Protein AF-A0A328PVL7-F1 (afdb_monomer_lite)

Foldseek 3Di:
DVVVCVVPVPLVVVVVVVCVVDDLVPDDDDDDDPDDDDDPVSVVVVLVVVVVCLVVDPFFKDKDWDFAFDPDPDDPDDDGGTWIKIWMAGLVQWIFIWTADPVVRHTDPVGDIDHSPDPVCVVVDRPNND

Structure (mmCIF, N/CA/C/O backbone):
data_AF-A0A328PVL7-F1
#
_entry.id   AF-A0A328PVL7-F1
#
loop_
_atom_site.group_PDB
_atom_site.id
_atom_site.type_symbol
_atom_site.label_atom_id
_atom_site.label_alt_id
_atom_site.label_comp_id
_atom_site.label_asym_id
_atom_site.label_entity_id
_atom_site.label_seq_id
_atom_site.pdbx_PDB_ins_code
_atom_site.Cartn_x
_atom_site.Cartn_y
_atom_site.Cartn_z
_atom_site.occupancy
_atom_site.B_iso_or_equiv
_atom_site.auth_seq_id
_atom_site.auth_comp_id
_atom_site.auth_asym_id
_atom_site.auth_atom_id
_atom_site.pdbx_PDB_model_num
ATOM 1 N N . MET A 1 1 ? -10.063 5.322 14.068 1.00 62.09 1 MET A N 1
ATOM 2 C CA . MET A 1 1 ? -9.834 6.748 14.387 1.00 62.09 1 MET A CA 1
ATOM 3 C C . MET A 1 1 ? -9.277 6.921 15.796 1.00 62.09 1 MET A C 1
ATOM 5 O O . MET A 1 1 ? -8.199 7.470 15.904 1.00 62.09 1 MET A O 1
ATOM 9 N N . GLU A 1 2 ? -9.887 6.384 16.866 1.00 63.88 2 GLU A N 1
ATOM 10 C CA . GLU A 1 2 ? -9.324 6.546 18.232 1.00 63.88 2 GLU A CA 1
ATOM 11 C C . GLU A 1 2 ? -7.852 6.112 18.373 1.00 63.88 2 GLU A C 1
ATOM 13 O O . GLU A 1 2 ? -7.084 6.825 18.999 1.00 63.88 2 GLU A O 1
ATOM 18 N N . LYS A 1 3 ? -7.424 5.030 17.710 1.00 65.50 3 LYS A N 1
ATOM 19 C CA . LYS A 1 3 ? -6.004 4.632 17.681 1.00 65.50 3 LYS A CA 1
ATOM 20 C C . LYS A 1 3 ? -5.091 5.580 16.898 1.00 65.50 3 LYS A C 1
ATOM 22 O O . LYS A 1 3 ? -3.957 5.791 17.297 1.00 65.50 3 LYS A O 1
ATOM 27 N N . LEU A 1 4 ? -5.580 6.174 15.805 1.00 70.31 4 LEU A N 1
ATOM 28 C CA . LEU A 1 4 ? -4.814 7.182 15.061 1.00 70.31 4 LEU A CA 1
ATOM 29 C C . LEU A 1 4 ? -4.592 8.421 15.931 1.00 70.31 4 LEU A C 1
ATOM 31 O O . LEU A 1 4 ? -3.527 9.009 15.888 1.00 70.31 4 LEU A O 1
ATOM 35 N N . LYS A 1 5 ? -5.567 8.768 16.776 1.00 76.19 5 LYS A N 1
ATOM 36 C CA . LYS A 1 5 ? -5.432 9.855 17.745 1.00 76.19 5 LYS A CA 1
ATOM 37 C C . LYS A 1 5 ? -4.301 9.625 18.760 1.00 76.19 5 LYS A C 1
ATOM 39 O O . LYS A 1 5 ? -3.691 10.590 19.199 1.00 76.19 5 LYS A O 1
ATOM 44 N N . GLU A 1 6 ? -4.040 8.376 19.150 1.00 75.62 6 GLU A N 1
ATOM 45 C CA . GLU A 1 6 ? -2.929 8.025 20.055 1.00 75.62 6 GLU A CA 1
ATOM 46 C C . GLU A 1 6 ? -1.555 8.202 19.392 1.00 75.62 6 GLU A C 1
ATOM 48 O O . GLU A 1 6 ? -0.560 8.389 20.087 1.00 75.62 6 GLU A O 1
ATOM 53 N N . TRP A 1 7 ? -1.523 8.152 18.062 1.00 71.25 7 TRP A N 1
ATOM 54 C CA . TRP A 1 7 ? -0.333 8.266 17.227 1.00 71.25 7 TRP A CA 1
ATOM 55 C C . TRP A 1 7 ? -0.059 9.701 16.781 1.00 71.25 7 TRP A C 1
ATOM 57 O O . TRP A 1 7 ? 1.026 10.234 16.993 1.00 71.25 7 TRP A O 1
ATOM 67 N N . ASP A 1 8 ? -1.062 10.318 16.167 1.00 78.94 8 ASP A N 1
ATOM 68 C CA . ASP A 1 8 ? -1.013 11.659 15.609 1.00 78.94 8 ASP A CA 1
ATOM 69 C C . ASP A 1 8 ? -2.420 12.275 15.674 1.00 78.94 8 ASP A C 1
ATOM 71 O O . ASP A 1 8 ? -3.314 12.002 14.862 1.00 78.94 8 ASP A O 1
ATOM 75 N N . GLU A 1 9 ? -2.641 13.091 16.707 1.00 84.94 9 GLU A N 1
ATOM 76 C CA . GLU A 1 9 ? -3.922 13.757 16.945 1.00 84.94 9 GLU A CA 1
ATOM 77 C C . GLU A 1 9 ? -4.276 14.749 15.824 1.00 84.94 9 GLU A C 1
ATOM 79 O O . GLU A 1 9 ? -5.452 14.851 15.460 1.00 84.94 9 GLU A O 1
ATOM 84 N N . GLU A 1 10 ? -3.282 15.429 15.245 1.00 87.38 10 GLU A N 1
ATOM 85 C CA . GLU A 1 10 ? -3.478 16.409 14.171 1.00 87.38 10 GLU A CA 1
ATOM 86 C C . GLU A 1 10 ? -3.885 15.715 12.868 1.00 87.38 10 GLU A C 1
ATOM 88 O O . GLU A 1 10 ? -4.864 16.110 12.221 1.00 87.38 10 GLU A O 1
ATOM 93 N N . LEU A 1 11 ? -3.205 14.622 12.517 1.00 83.69 11 LEU A N 1
ATOM 94 C CA . LEU A 1 11 ? -3.570 13.792 11.375 1.00 83.69 11 LEU A CA 1
ATOM 95 C C . LEU A 1 11 ? -4.956 13.164 11.562 1.00 83.69 11 LEU A C 1
ATOM 97 O O . LEU A 1 11 ? -5.759 13.161 10.628 1.00 83.69 11 LEU A O 1
ATOM 101 N N . ASN A 1 12 ? -5.285 12.687 12.769 1.00 85.69 12 ASN A N 1
ATOM 102 C CA . ASN A 1 12 ? -6.619 12.161 13.066 1.00 85.69 12 ASN A CA 1
ATOM 103 C C . ASN A 1 12 ? -7.716 13.213 12.873 1.00 85.69 12 ASN A C 1
ATOM 105 O O . ASN A 1 12 ? -8.770 12.901 12.314 1.00 85.69 12 ASN A O 1
ATOM 109 N N . GLN A 1 13 ? -7.487 14.445 13.333 1.00 89.25 13 GLN A N 1
ATOM 110 C CA . GLN A 1 13 ? -8.437 15.533 13.133 1.00 89.25 13 GLN A CA 1
ATOM 111 C C . GLN A 1 13 ? -8.584 15.863 11.643 1.00 89.25 13 GLN A C 1
ATOM 113 O O . GLN A 1 13 ? -9.705 15.918 11.143 1.00 89.25 13 GLN A O 1
ATOM 118 N N . THR A 1 14 ? -7.467 15.989 10.926 1.00 89.94 14 THR A N 1
ATOM 119 C CA . THR A 1 14 ? -7.445 16.304 9.491 1.00 89.94 14 THR A CA 1
ATOM 120 C C . THR A 1 14 ? -8.199 15.259 8.670 1.00 89.94 14 THR A C 1
ATOM 122 O O . THR A 1 14 ? -9.032 15.601 7.832 1.00 89.94 14 THR A O 1
ATOM 125 N N . ILE A 1 15 ? -7.959 13.970 8.932 1.00 88.62 15 ILE A N 1
ATOM 126 C CA . ILE A 1 15 ? -8.683 12.882 8.265 1.00 88.62 15 ILE A CA 1
ATOM 127 C C . ILE A 1 15 ? -10.163 12.905 8.660 1.00 88.62 15 ILE A C 1
ATOM 129 O O . ILE A 1 15 ? -11.018 12.709 7.802 1.00 88.62 15 ILE A O 1
ATOM 133 N N . GLY A 1 16 ? -10.489 13.176 9.927 1.00 89.25 16 GLY A N 1
ATOM 134 C CA . GLY A 1 16 ? -11.874 13.316 10.385 1.00 89.25 16 GLY A CA 1
ATOM 135 C C . GLY A 1 16 ? -12.642 14.378 9.604 1.00 89.25 16 GLY A C 1
ATOM 136 O O . GLY A 1 16 ? -13.666 14.064 9.001 1.00 89.25 16 GLY A O 1
ATOM 137 N N . GLU A 1 17 ? -12.103 15.595 9.549 1.00 92.44 17 GLU A N 1
ATOM 138 C CA . GLU A 1 17 ? -12.684 16.723 8.812 1.00 92.44 17 GLU A CA 1
ATOM 139 C C . GLU A 1 17 ? -12.781 16.438 7.306 1.00 92.44 17 GLU A C 1
ATOM 141 O O . GLU A 1 17 ? -13.762 16.798 6.655 1.00 92.44 17 GLU A O 1
ATOM 146 N N . TYR A 1 18 ? -11.792 15.742 6.737 1.00 91.19 18 TYR A N 1
ATOM 147 C CA . TYR A 1 18 ? -11.833 15.315 5.341 1.00 91.19 18 TYR A CA 1
ATOM 148 C C . TYR A 1 18 ? -12.986 14.335 5.074 1.00 91.19 18 TYR A C 1
ATOM 150 O O . TYR A 1 18 ? -13.753 14.541 4.129 1.00 91.19 18 TYR A O 1
ATOM 158 N N . LEU A 1 19 ? -13.152 13.312 5.922 1.00 90.56 19 LEU A N 1
ATOM 159 C CA . LEU A 1 19 ? -14.165 12.264 5.761 1.00 90.56 19 LEU A CA 1
ATOM 160 C C . LEU A 1 19 ? -15.607 12.761 5.944 1.00 90.56 19 LEU A C 1
ATOM 162 O O . LEU A 1 19 ? -16.518 12.152 5.386 1.00 90.56 19 LEU A O 1
ATOM 166 N N . GLU A 1 20 ? -15.832 13.874 6.651 1.00 93.25 20 GLU A N 1
ATOM 167 C CA . GLU A 1 20 ? -17.164 14.495 6.784 1.00 93.25 20 GLU A CA 1
ATOM 168 C C . GLU A 1 20 ? -17.779 14.913 5.437 1.00 93.25 20 GLU A C 1
ATOM 170 O O . GLU A 1 20 ? -18.997 15.069 5.329 1.00 93.25 20 GLU A O 1
ATOM 175 N N . ASN A 1 21 ? -16.958 15.054 4.392 1.00 93.50 21 ASN A N 1
ATOM 176 C CA . ASN A 1 21 ? -17.408 15.450 3.058 1.00 93.50 21 ASN A CA 1
ATOM 177 C C . ASN A 1 21 ? -17.948 14.288 2.206 1.00 93.50 21 ASN A C 1
ATOM 179 O O . ASN A 1 21 ? -18.388 14.532 1.082 1.00 93.50 21 ASN A O 1
ATOM 183 N N . PHE A 1 22 ? -17.923 13.050 2.711 1.00 92.69 22 PHE A N 1
ATOM 184 C CA . PHE A 1 22 ? -18.224 11.847 1.931 1.00 92.69 22 PHE A CA 1
ATOM 185 C C . PHE A 1 22 ? -19.296 10.974 2.589 1.00 92.69 22 PHE A C 1
ATOM 187 O O . PHE A 1 22 ? -19.357 10.834 3.812 1.00 92.69 22 PHE A O 1
ATOM 194 N N . ASP A 1 23 ? -20.117 10.307 1.774 1.00 91.69 23 ASP A N 1
ATOM 195 C CA . ASP A 1 23 ? -20.992 9.239 2.258 1.00 91.69 23 ASP A CA 1
ATOM 196 C C . ASP A 1 23 ? -20.208 7.921 2.312 1.00 91.69 23 ASP A C 1
ATOM 198 O O . ASP A 1 23 ? -20.190 7.136 1.361 1.00 91.69 23 ASP A O 1
ATOM 202 N N . LEU A 1 24 ? -19.581 7.654 3.462 1.00 87.31 24 LEU A N 1
ATOM 203 C CA . LEU A 1 24 ? -18.742 6.466 3.685 1.00 87.31 24 LEU A CA 1
ATOM 204 C C . LEU A 1 24 ? -19.482 5.128 3.492 1.00 87.31 24 LEU A C 1
ATOM 206 O O . LEU A 1 24 ? -18.848 4.078 3.434 1.00 87.31 24 LEU A O 1
ATOM 210 N N . SER A 1 25 ? -20.819 5.134 3.399 1.00 86.81 25 SER A N 1
ATOM 211 C CA . SER A 1 25 ? -21.604 3.928 3.098 1.00 86.81 25 SER A CA 1
ATOM 212 C C . SER A 1 25 ? -21.696 3.607 1.602 1.00 86.81 25 SER A C 1
ATOM 214 O O . SER A 1 25 ? -22.127 2.513 1.233 1.00 86.81 25 SER A O 1
ATOM 216 N N . LYS A 1 26 ? -21.319 4.555 0.738 1.00 90.31 26 LYS A N 1
ATOM 217 C CA . LYS A 1 26 ? -21.444 4.457 -0.724 1.00 90.31 26 LYS A CA 1
ATOM 218 C C . LYS A 1 26 ? -20.140 4.717 -1.459 1.00 90.31 26 LYS A C 1
ATOM 220 O O . LYS A 1 26 ? -20.016 4.313 -2.613 1.00 90.31 26 LYS A O 1
ATOM 225 N N . GLU A 1 27 ? -19.206 5.405 -0.819 1.00 89.56 27 GLU A N 1
ATOM 226 C CA . GLU A 1 27 ? -18.011 5.927 -1.461 1.00 89.56 27 GLU A CA 1
ATOM 227 C C . GLU A 1 27 ? -16.755 5.241 -0.927 1.00 89.56 27 GLU A C 1
ATOM 229 O O . GLU A 1 27 ? -16.604 5.015 0.274 1.00 89.56 27 GLU A O 1
ATOM 234 N N . VAL A 1 28 ? -15.838 4.922 -1.841 1.00 88.56 28 VAL A N 1
ATOM 235 C CA . VAL A 1 28 ? -14.468 4.548 -1.489 1.00 88.56 28 VAL A CA 1
ATOM 236 C C . VAL A 1 28 ? -13.663 5.836 -1.442 1.00 88.56 28 VAL A C 1
ATOM 238 O O . VAL A 1 28 ? -13.494 6.495 -2.467 1.00 88.56 28 VAL A O 1
ATOM 241 N N . VAL A 1 29 ? -13.193 6.197 -0.251 1.00 90.81 29 VAL A N 1
ATOM 242 C CA . VAL A 1 29 ? -12.476 7.453 -0.027 1.00 90.81 29 VAL A CA 1
ATOM 243 C C . VAL A 1 29 ? -10.976 7.169 0.090 1.00 90.81 29 VAL A C 1
ATOM 245 O O . VAL A 1 29 ? -10.586 6.389 0.964 1.00 90.81 29 VAL A O 1
ATOM 248 N N . PRO A 1 30 ? -10.123 7.761 -0.766 1.00 89.44 30 PRO A N 1
ATOM 249 C CA . PRO A 1 30 ? -8.680 7.605 -0.650 1.00 89.44 30 PRO A CA 1
ATOM 250 C C . PRO A 1 30 ? -8.166 8.385 0.562 1.00 89.44 30 PRO A C 1
ATOM 252 O O . PRO A 1 30 ? -8.479 9.560 0.735 1.00 89.44 30 PRO A O 1
ATOM 255 N N . ILE A 1 31 ? -7.350 7.738 1.390 1.00 88.06 31 ILE A N 1
ATOM 256 C CA . ILE A 1 31 ? -6.705 8.367 2.546 1.00 88.06 31 ILE A CA 1
ATOM 257 C C . ILE A 1 31 ? -5.197 8.243 2.360 1.00 88.06 31 ILE A C 1
ATOM 259 O O . ILE A 1 31 ? -4.678 7.138 2.218 1.00 88.06 31 ILE A O 1
ATOM 263 N N . SER A 1 32 ? -4.507 9.382 2.345 1.00 86.81 32 SER A N 1
ATOM 264 C CA . SER A 1 32 ? -3.050 9.436 2.240 1.00 86.81 32 SER A CA 1
ATOM 265 C C . SER A 1 32 ? -2.434 9.530 3.627 1.00 86.81 32 SER A C 1
ATOM 267 O O . SER A 1 32 ? -2.792 10.416 4.403 1.00 86.81 32 SER A O 1
ATOM 269 N N . PHE A 1 33 ? -1.468 8.661 3.907 1.00 83.69 33 PHE A N 1
ATOM 270 C CA . PHE A 1 33 ? -0.663 8.705 5.122 1.00 83.69 3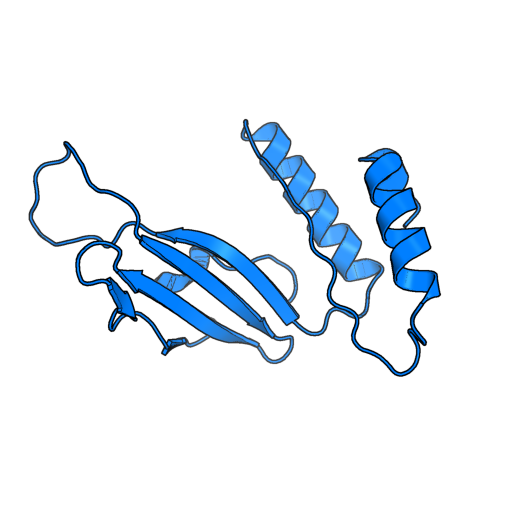3 PHE A CA 1
ATOM 271 C C . PHE A 1 33 ? 0.770 9.096 4.742 1.00 83.69 33 PHE A C 1
ATOM 273 O O . PHE A 1 33 ? 1.496 8.257 4.210 1.00 83.69 33 PHE A O 1
ATOM 280 N N . PRO A 1 34 ? 1.183 10.360 4.951 1.00 78.69 34 PRO A N 1
ATOM 281 C CA . PRO A 1 34 ? 2.569 10.762 4.752 1.00 78.69 34 PRO A CA 1
ATOM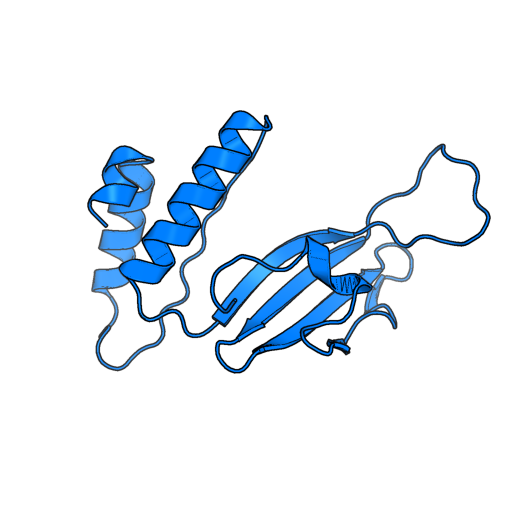 282 C C . PRO A 1 34 ? 3.404 10.245 5.929 1.00 78.69 34 PRO A C 1
ATOM 284 O O . PRO A 1 34 ? 3.567 10.926 6.938 1.00 78.69 34 PRO A O 1
ATOM 287 N N . LEU A 1 35 ? 3.877 9.006 5.822 1.00 74.44 35 LEU A N 1
ATOM 288 C CA . LEU A 1 35 ? 4.690 8.364 6.849 1.00 74.44 35 LEU A CA 1
ATOM 289 C C . LEU A 1 35 ? 6.168 8.542 6.505 1.00 74.44 35 LEU A C 1
ATOM 291 O O . LEU A 1 35 ? 6.588 8.202 5.403 1.00 74.44 35 LEU A O 1
ATOM 295 N N . ASN A 1 36 ? 6.944 9.052 7.457 1.00 73.56 36 ASN A N 1
ATOM 296 C CA . ASN A 1 36 ? 8.399 9.112 7.367 1.00 73.56 36 ASN A CA 1
ATOM 297 C C . ASN A 1 36 ? 8.977 8.233 8.470 1.00 73.56 36 ASN A C 1
ATOM 299 O O . ASN A 1 36 ? 8.614 8.404 9.632 1.00 73.56 36 ASN A O 1
ATOM 303 N N . VAL A 1 37 ? 9.863 7.316 8.094 1.00 74.88 37 VAL A N 1
ATOM 304 C CA . VAL A 1 37 ? 10.459 6.335 9.004 1.00 74.88 37 VAL A CA 1
ATOM 305 C C . VAL A 1 37 ? 11.953 6.593 9.077 1.00 74.88 37 VAL A C 1
ATOM 307 O O . VAL A 1 37 ? 12.631 6.577 8.054 1.00 74.88 37 VAL A O 1
ATOM 310 N N . ASN A 1 38 ? 12.467 6.844 10.277 1.00 80.31 38 ASN A N 1
ATOM 311 C CA . ASN A 1 38 ? 13.875 7.167 10.512 1.00 80.31 38 ASN A CA 1
ATOM 312 C C . ASN A 1 38 ? 14.602 6.083 11.323 1.00 80.31 38 ASN A C 1
ATOM 314 O O . ASN A 1 38 ? 15.803 6.205 11.566 1.00 80.31 38 ASN A O 1
ATOM 318 N N . SER A 1 39 ? 13.894 5.043 11.776 1.00 84.31 39 SER A N 1
ATOM 319 C CA . SER A 1 39 ? 14.462 3.924 12.535 1.00 84.31 39 SER A CA 1
ATOM 320 C C . SER A 1 39 ? 13.646 2.638 12.376 1.00 84.31 39 SER A C 1
ATOM 322 O O . SER A 1 39 ? 12.485 2.679 11.976 1.00 84.31 39 SER A O 1
ATOM 324 N N . GLU A 1 40 ? 14.248 1.494 12.712 1.00 84.12 40 GLU A N 1
ATOM 325 C CA . GLU A 1 40 ? 13.548 0.199 12.734 1.00 84.12 40 GLU A CA 1
ATOM 326 C C . GLU A 1 40 ? 12.401 0.179 13.758 1.00 84.12 40 GLU A C 1
ATOM 328 O O . GLU A 1 40 ? 11.331 -0.342 13.456 1.00 84.12 40 GLU A O 1
ATOM 333 N N . ASP A 1 41 ? 12.574 0.815 14.921 1.00 85.75 41 ASP A N 1
ATOM 334 C CA . ASP A 1 41 ? 11.514 0.914 15.935 1.00 85.75 41 ASP A CA 1
ATOM 335 C C . ASP A 1 41 ? 10.287 1.676 15.387 1.00 85.75 41 ASP A C 1
ATOM 337 O O . ASP A 1 41 ? 9.148 1.244 15.563 1.00 85.75 41 ASP A O 1
ATOM 341 N N . GLU A 1 42 ? 10.509 2.778 14.654 1.00 83.50 42 GLU A N 1
ATOM 342 C CA . GLU A 1 42 ? 9.430 3.525 13.984 1.00 83.50 42 GLU A CA 1
ATOM 343 C C . GLU A 1 42 ? 8.743 2.691 12.888 1.00 83.50 42 GLU A C 1
ATOM 345 O O . GLU A 1 42 ? 7.538 2.833 12.662 1.00 83.50 42 GLU A O 1
ATOM 350 N N . LEU A 1 43 ? 9.487 1.807 12.212 1.00 83.44 43 LEU A N 1
ATOM 351 C CA . LEU A 1 43 ? 8.928 0.900 11.212 1.00 83.44 43 LEU A CA 1
ATOM 352 C C . LEU A 1 43 ? 7.983 -0.115 11.862 1.00 83.44 43 LEU A C 1
ATOM 354 O O . LEU A 1 43 ? 6.868 -0.301 11.376 1.00 83.44 43 LEU A O 1
ATOM 358 N N . ASP A 1 44 ? 8.404 -0.746 12.957 1.00 85.56 44 ASP A N 1
ATOM 359 C CA . ASP A 1 44 ? 7.593 -1.719 13.697 1.00 85.56 44 ASP A CA 1
ATOM 360 C C . ASP A 1 44 ? 6.295 -1.095 14.211 1.00 85.56 44 ASP A C 1
ATOM 362 O O . ASP A 1 44 ? 5.204 -1.666 14.068 1.00 85.56 44 ASP A O 1
ATOM 366 N N . ASP A 1 45 ? 6.404 0.116 14.749 1.00 83.31 45 ASP A N 1
ATOM 367 C CA . ASP A 1 45 ? 5.269 0.917 15.171 1.00 83.31 45 ASP A CA 1
ATOM 368 C C . ASP A 1 45 ? 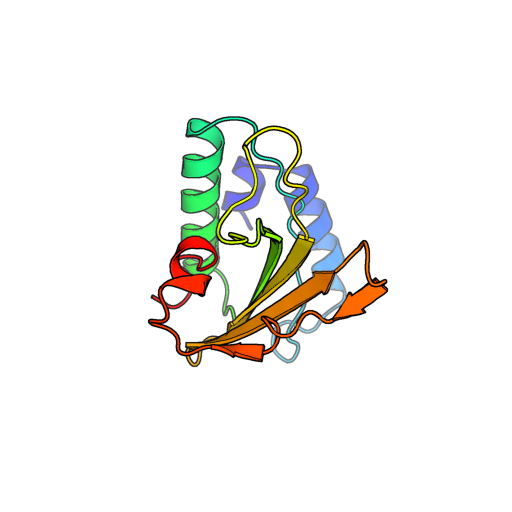4.313 1.146 13.981 1.00 83.31 45 ASP A C 1
ATOM 370 O O . ASP A 1 45 ? 3.107 0.881 14.088 1.00 83.31 45 ASP A O 1
ATOM 374 N N . ILE A 1 46 ? 4.824 1.555 12.812 1.00 84.31 46 ILE A N 1
ATOM 375 C CA . ILE A 1 46 ? 3.993 1.802 11.621 1.00 84.31 46 ILE A CA 1
ATOM 376 C C . ILE A 1 46 ? 3.313 0.518 11.164 1.00 84.31 46 ILE A C 1
ATOM 378 O O . ILE A 1 46 ? 2.118 0.519 10.863 1.00 84.31 46 ILE A O 1
ATOM 382 N N . MET A 1 47 ? 4.032 -0.599 11.157 1.00 85.25 47 MET A N 1
ATOM 383 C CA . MET A 1 47 ? 3.472 -1.895 10.792 1.00 85.25 47 MET A CA 1
ATOM 384 C C . MET A 1 47 ? 2.337 -2.303 11.738 1.00 85.25 47 MET A C 1
ATOM 386 O O . MET A 1 47 ? 1.301 -2.798 11.284 1.00 85.25 47 MET A O 1
ATOM 390 N N . SER A 1 48 ? 2.477 -2.032 13.037 1.00 85.50 48 SER A N 1
ATOM 391 C CA . SER A 1 48 ? 1.417 -2.231 14.030 1.00 85.50 48 SER A CA 1
ATOM 392 C C . SER A 1 48 ? 0.191 -1.351 13.749 1.00 85.50 48 SER A C 1
ATOM 394 O O . SER A 1 48 ? -0.946 -1.841 13.740 1.00 85.50 48 SER A O 1
ATOM 396 N N . PHE A 1 49 ? 0.408 -0.072 13.428 1.00 84.12 49 PHE A N 1
ATOM 397 C CA . PHE A 1 49 ? -0.652 0.859 13.045 1.00 84.12 49 PHE A CA 1
ATOM 398 C C . PHE A 1 49 ? -1.412 0.394 11.793 1.00 84.12 49 PHE A C 1
ATOM 400 O O . PHE A 1 49 ? -2.647 0.345 11.803 1.00 84.12 49 PHE A O 1
ATOM 407 N N . LEU A 1 50 ? -0.701 -0.013 10.737 1.00 85.06 50 LEU A N 1
ATOM 408 C CA . LEU A 1 50 ? -1.306 -0.518 9.500 1.00 85.06 50 LEU A CA 1
ATOM 409 C C . LEU A 1 50 ? -2.156 -1.774 9.776 1.00 85.06 50 LEU A C 1
ATOM 411 O O . LEU A 1 50 ? -3.308 -1.859 9.343 1.00 85.06 50 LEU A O 1
ATOM 415 N N . LEU A 1 51 ? -1.656 -2.714 10.584 1.00 85.38 51 LEU A N 1
ATOM 416 C CA . LEU A 1 51 ? -2.416 -3.901 11.000 1.00 85.38 51 LEU A CA 1
ATOM 417 C C . LEU A 1 51 ? -3.695 -3.559 11.784 1.00 85.38 51 LEU A C 1
ATOM 419 O O . LEU A 1 51 ? -4.699 -4.270 11.699 1.00 85.38 51 LEU A O 1
ATOM 423 N N . ASP A 1 52 ? -3.695 -2.483 12.566 1.00 83.56 52 ASP A N 1
ATOM 424 C CA . ASP A 1 52 ? -4.893 -2.014 13.264 1.00 83.56 52 ASP A CA 1
ATOM 425 C C . ASP A 1 52 ? -5.886 -1.297 12.340 1.00 83.56 52 ASP A C 1
ATOM 427 O O . ASP A 1 52 ? -7.107 -1.415 12.514 1.00 83.56 52 ASP A O 1
ATOM 431 N N . LEU A 1 53 ? -5.385 -0.607 11.319 1.00 81.25 53 LEU A N 1
ATOM 432 C CA . LEU A 1 53 ? -6.187 0.007 10.261 1.00 81.25 53 LEU A CA 1
ATOM 433 C C . LEU A 1 53 ? -7.005 -1.046 9.510 1.00 81.25 53 LEU A C 1
ATOM 435 O O . LEU A 1 53 ? -8.210 -0.868 9.317 1.00 81.25 53 LEU A O 1
ATOM 439 N N . GLN A 1 54 ? -6.389 -2.189 9.199 1.00 81.62 54 GLN A N 1
ATOM 440 C CA . GLN A 1 54 ? -7.055 -3.339 8.582 1.00 81.62 54 GLN A CA 1
ATOM 441 C C . GLN A 1 54 ? -8.275 -3.824 9.389 1.00 81.62 54 GLN A C 1
ATOM 443 O O . GLN A 1 54 ? -9.272 -4.260 8.821 1.00 81.62 54 GLN A O 1
ATOM 448 N N . LYS A 1 55 ? -8.224 -3.744 10.726 1.00 81.38 55 LYS A N 1
ATOM 449 C CA . LYS A 1 55 ? -9.317 -4.199 11.609 1.00 81.38 55 LYS A CA 1
ATOM 450 C C . LYS A 1 55 ? -10.465 -3.199 11.705 1.00 81.38 55 LYS A C 1
ATOM 452 O O . LYS A 1 55 ? -11.563 -3.569 12.116 1.00 81.38 55 LYS A O 1
ATOM 457 N N . THR A 1 56 ? -10.198 -1.929 11.412 1.00 78.44 56 THR A N 1
ATOM 458 C CA . THR A 1 56 ? -11.132 -0.820 11.657 1.00 78.44 56 THR A CA 1
ATOM 459 C C . THR A 1 56 ? -11.682 -0.194 10.379 1.00 78.44 56 THR A C 1
ATOM 461 O O . THR A 1 56 ? -12.603 0.617 10.458 1.00 78.44 56 THR A O 1
ATOM 464 N N . SER A 1 57 ? -11.167 -0.589 9.213 1.00 79.25 57 SER A N 1
ATOM 465 C CA . SER A 1 57 ? -11.575 -0.085 7.902 1.00 79.25 57 SER A CA 1
ATOM 466 C C . SER A 1 57 ? -11.853 -1.224 6.918 1.00 79.25 57 SER A C 1
ATOM 468 O O . SER A 1 57 ? -11.239 -2.287 6.976 1.00 79.25 57 SER A O 1
ATOM 470 N N . ASP A 1 58 ? -12.791 -1.005 5.994 1.00 86.56 58 ASP A N 1
ATOM 471 C CA . ASP A 1 58 ? -13.049 -1.916 4.873 1.00 86.56 58 ASP A CA 1
ATOM 472 C C . ASP A 1 58 ? -12.117 -1.568 3.704 1.00 86.56 58 ASP A C 1
ATOM 474 O O . ASP A 1 58 ? -12.536 -0.999 2.693 1.00 86.56 58 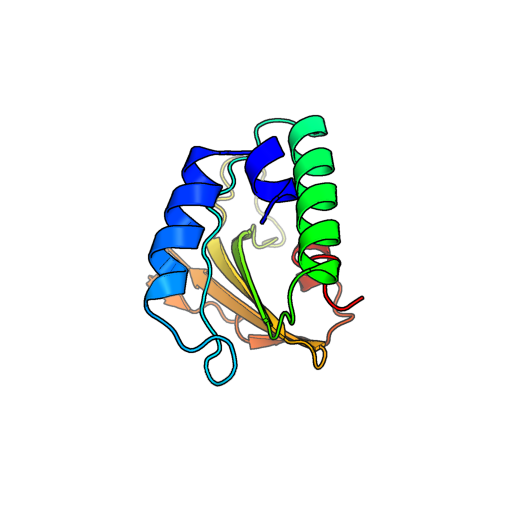ASP A O 1
ATOM 478 N N . LEU A 1 59 ? -10.826 -1.862 3.885 1.00 89.06 59 LEU A N 1
ATOM 479 C CA . LEU A 1 59 ? -9.784 -1.553 2.909 1.00 89.06 59 LEU A CA 1
ATOM 480 C C . LEU A 1 59 ? -10.038 -2.306 1.591 1.00 89.06 59 LEU A C 1
ATOM 482 O O . LEU A 1 59 ? -10.177 -3.533 1.572 1.00 89.06 59 LEU A O 1
ATOM 486 N N . LYS A 1 60 ? -10.117 -1.559 0.484 1.00 91.44 60 LYS A N 1
ATOM 487 C CA . LYS A 1 60 ? -10.349 -2.110 -0.864 1.00 91.44 60 LYS A CA 1
ATOM 488 C C . LYS A 1 60 ? -9.057 -2.347 -1.636 1.00 91.44 60 LYS A C 1
ATOM 490 O O . LYS A 1 60 ? -8.949 -3.354 -2.327 1.00 91.44 60 LYS A O 1
ATOM 495 N N . ALA A 1 61 ? -8.111 -1.430 -1.493 1.00 93.25 61 ALA A N 1
ATOM 496 C CA . ALA A 1 61 ? -6.782 -1.475 -2.079 1.00 93.25 61 ALA A CA 1
ATOM 497 C C . ALA A 1 61 ? -5.856 -0.542 -1.288 1.00 93.25 61 ALA A C 1
ATOM 499 O O . ALA A 1 61 ? -6.337 0.291 -0.513 1.00 93.25 61 ALA A O 1
ATOM 500 N N . TYR A 1 62 ? -4.552 -0.665 -1.504 1.00 93.38 62 TYR A N 1
ATOM 501 C CA . TYR A 1 62 ? -3.561 0.304 -1.048 1.00 93.38 62 TYR A CA 1
ATOM 502 C C . TYR A 1 62 ? -2.514 0.545 -2.136 1.00 93.38 62 TYR A C 1
ATOM 504 O O . TYR A 1 62 ? -2.336 -0.282 -3.032 1.00 93.38 62 TYR A O 1
ATOM 512 N N . SER A 1 63 ? -1.806 1.666 -2.012 1.00 94.06 63 SER A N 1
ATOM 513 C CA . SER A 1 63 ? -0.648 1.988 -2.839 1.00 94.06 63 SER A CA 1
ATOM 514 C C . SER A 1 63 ? 0.502 2.463 -1.958 1.00 94.06 63 SER A C 1
ATOM 516 O O . SER A 1 63 ? 0.269 3.139 -0.955 1.00 94.06 63 SER A O 1
ATOM 518 N N . VAL A 1 64 ? 1.730 2.119 -2.334 1.00 91.31 64 VAL A N 1
ATOM 519 C CA . VAL A 1 64 ? 2.964 2.576 -1.686 1.00 91.31 64 VAL A CA 1
ATOM 520 C C . VAL A 1 64 ? 3.813 3.278 -2.731 1.00 91.31 64 VAL A C 1
ATOM 522 O O . VAL A 1 64 ? 4.030 2.743 -3.817 1.00 91.31 64 VAL A O 1
ATOM 525 N N . VAL A 1 65 ? 4.277 4.477 -2.392 1.00 90.62 65 VAL A N 1
ATOM 526 C CA . VAL A 1 65 ? 5.282 5.197 -3.175 1.00 90.62 65 VAL A CA 1
ATOM 527 C C . VAL A 1 65 ? 6.640 4.878 -2.568 1.00 90.62 65 VAL A C 1
ATOM 529 O O . VAL A 1 65 ? 6.825 5.042 -1.363 1.00 90.62 65 VAL A O 1
ATOM 532 N N . THR A 1 66 ? 7.562 4.388 -3.384 1.00 86.31 66 THR A N 1
ATOM 533 C CA . THR A 1 66 ? 8.893 3.957 -2.949 1.00 86.31 66 THR A CA 1
ATOM 534 C C . THR A 1 66 ? 9.926 4.253 -4.034 1.00 86.31 66 THR A C 1
ATOM 536 O O . THR A 1 66 ? 9.560 4.599 -5.154 1.00 86.31 66 THR A O 1
ATOM 539 N N . GLU A 1 67 ? 11.203 4.117 -3.711 1.00 85.94 67 GLU A N 1
ATOM 540 C CA . GLU A 1 67 ? 12.289 4.086 -4.687 1.00 85.94 67 GLU A CA 1
ATOM 541 C C . GLU A 1 67 ? 12.756 2.637 -4.796 1.00 85.94 67 GLU A C 1
ATOM 543 O O . GLU A 1 67 ? 13.054 2.006 -3.781 1.00 85.94 67 GLU A O 1
ATOM 548 N N . ILE A 1 68 ? 12.783 2.097 -6.013 1.00 80.62 68 ILE A N 1
ATOM 549 C CA . ILE A 1 68 ? 13.305 0.758 -6.263 1.00 80.62 68 ILE A CA 1
ATOM 550 C C . ILE A 1 68 ? 14.646 0.859 -6.972 1.00 80.62 68 ILE A C 1
ATOM 552 O O . ILE A 1 68 ? 14.810 1.588 -7.951 1.00 80.62 68 ILE A O 1
ATOM 556 N N . THR A 1 69 ? 15.611 0.104 -6.474 1.00 70.94 69 THR A N 1
ATOM 557 C CA . THR A 1 69 ? 16.878 -0.084 -7.162 1.00 70.94 69 THR A CA 1
ATOM 558 C C . THR A 1 69 ? 16.706 -1.208 -8.168 1.00 70.94 69 THR A C 1
ATOM 560 O O . THR A 1 69 ? 16.349 -2.325 -7.794 1.00 70.94 69 THR A O 1
ATOM 563 N N . LEU A 1 70 ? 16.943 -0.914 -9.442 1.00 60.81 70 LEU A N 1
ATOM 564 C CA . LEU A 1 70 ? 17.031 -1.952 -10.457 1.00 60.81 70 LEU A CA 1
ATOM 565 C C . LEU A 1 70 ? 18.405 -2.599 -10.299 1.00 60.81 70 LEU A C 1
ATOM 567 O O . LEU A 1 70 ? 19.417 -1.921 -10.462 1.00 60.81 70 LEU A O 1
ATOM 571 N N . GLU A 1 71 ? 18.456 -3.878 -9.922 1.00 55.28 71 GLU A N 1
ATOM 572 C CA . GLU A 1 71 ? 19.705 -4.642 -9.965 1.00 55.28 71 GLU A CA 1
ATOM 573 C C . GLU A 1 71 ? 20.120 -4.771 -11.437 1.00 55.28 71 GLU A C 1
ATOM 575 O O . GLU A 1 71 ? 19.741 -5.708 -12.136 1.00 55.28 71 GLU A O 1
ATOM 580 N N . MET A 1 72 ? 20.863 -3.787 -11.942 1.00 47.94 72 MET A N 1
ATOM 581 C CA . MET A 1 72 ? 21.621 -3.963 -13.167 1.00 47.94 72 MET A CA 1
ATOM 582 C C . MET A 1 72 ? 22.765 -4.919 -12.836 1.00 47.94 72 MET A C 1
ATOM 584 O O . MET A 1 72 ? 23.638 -4.604 -12.027 1.00 47.94 72 MET A O 1
ATOM 588 N N . GLU A 1 73 ? 22.721 -6.117 -13.422 1.00 43.38 73 GLU A N 1
ATOM 589 C CA . GLU A 1 73 ? 23.867 -7.022 -13.449 1.00 43.38 73 GLU A CA 1
ATOM 590 C C . GLU A 1 73 ? 25.092 -6.222 -13.944 1.00 43.38 73 GLU A C 1
ATOM 592 O O . GLU A 1 73 ? 25.105 -5.752 -15.080 1.00 43.38 73 GLU A O 1
ATOM 597 N N . ASP A 1 74 ? 26.104 -6.083 -13.081 1.00 45.34 74 ASP A N 1
ATOM 598 C CA . ASP A 1 74 ? 27.466 -5.603 -13.375 1.00 45.34 74 ASP A CA 1
ATOM 599 C C . ASP A 1 74 ? 27.782 -4.085 -13.351 1.00 45.34 74 ASP A C 1
ATOM 601 O O . ASP A 1 74 ? 28.638 -3.651 -14.126 1.00 45.34 74 ASP A O 1
ATOM 605 N N . GLU A 1 75 ? 27.245 -3.275 -12.426 1.00 46.25 75 GLU A N 1
ATOM 606 C CA . GLU A 1 75 ? 27.857 -1.956 -12.140 1.00 46.25 75 GLU A CA 1
ATOM 607 C C . GLU A 1 75 ? 28.307 -1.788 -10.677 1.00 46.25 75 GLU A C 1
ATOM 609 O O . GLU A 1 75 ? 27.548 -1.952 -9.723 1.00 46.25 75 GLU A O 1
ATOM 614 N N . ASP A 1 76 ? 29.604 -1.499 -10.523 1.00 48.19 76 ASP A N 1
ATOM 615 C CA . ASP A 1 76 ? 30.322 -1.282 -9.268 1.00 48.19 76 ASP A CA 1
ATOM 616 C C . ASP A 1 76 ? 29.656 -0.180 -8.408 1.00 48.19 76 ASP A C 1
ATOM 618 O O . ASP A 1 76 ? 29.821 1.004 -8.678 1.00 48.19 76 ASP A O 1
ATOM 622 N N . GLU A 1 77 ? 28.903 -0.599 -7.385 1.00 49.00 77 GLU A N 1
ATOM 623 C CA . GLU A 1 77 ? 28.643 -0.046 -6.032 1.00 49.00 77 GLU A CA 1
ATOM 624 C C . GLU A 1 77 ? 28.767 1.465 -5.671 1.00 49.00 77 GLU A C 1
ATOM 626 O O . GLU A 1 77 ? 28.691 1.769 -4.480 1.00 49.00 77 GLU A O 1
ATOM 631 N N . GLU A 1 78 ? 28.898 2.440 -6.579 1.00 44.88 78 GLU A N 1
ATOM 632 C CA . GLU A 1 78 ? 29.100 3.848 -6.167 1.00 44.88 78 GLU A CA 1
ATOM 633 C C . GLU A 1 78 ? 27.978 4.854 -6.475 1.00 44.88 78 GLU A C 1
ATOM 635 O O . GLU A 1 78 ? 27.972 5.885 -5.814 1.00 44.88 78 GLU A O 1
ATOM 640 N N . ASP A 1 79 ? 26.982 4.585 -7.332 1.00 46.47 79 ASP A N 1
ATOM 641 C CA . ASP A 1 79 ? 25.878 5.548 -7.569 1.00 46.47 79 ASP A CA 1
ATOM 642 C C . ASP A 1 79 ? 24.610 4.895 -8.174 1.00 46.47 79 ASP A C 1
ATOM 644 O O . ASP A 1 79 ? 24.127 5.297 -9.232 1.00 46.47 79 ASP A O 1
ATOM 648 N N . VAL A 1 80 ? 24.031 3.875 -7.526 1.00 53.47 80 VAL A N 1
ATOM 649 C CA . VAL A 1 80 ? 22.747 3.323 -8.002 1.00 53.47 80 VAL A CA 1
ATOM 650 C C . VAL A 1 80 ? 21.589 4.183 -7.492 1.00 53.47 80 VAL A C 1
ATOM 652 O O . VAL A 1 80 ? 21.133 4.036 -6.356 1.00 53.47 80 VAL A O 1
ATOM 655 N N . TRP A 1 81 ? 21.122 5.111 -8.327 1.00 59.88 81 TRP A N 1
ATOM 656 C CA . TRP A 1 81 ? 19.926 5.906 -8.052 1.00 59.88 81 TRP A CA 1
ATOM 657 C C . TRP A 1 81 ? 18.680 5.029 -8.202 1.00 59.88 81 TRP A C 1
ATOM 659 O O . TRP A 1 81 ? 18.493 4.364 -9.218 1.00 59.88 81 TRP A O 1
ATOM 669 N N . GLY A 1 82 ? 17.827 5.008 -7.176 1.00 75.25 82 GLY A N 1
ATOM 670 C CA . GLY A 1 82 ? 16.554 4.298 -7.238 1.00 75.25 82 GLY A CA 1
ATOM 671 C C . GLY A 1 82 ? 15.569 5.002 -8.174 1.00 75.25 82 GLY A C 1
ATOM 672 O O . GLY A 1 82 ? 15.437 6.227 -8.155 1.00 75.25 82 GLY A O 1
ATOM 673 N N . ASN A 1 83 ? 14.838 4.225 -8.968 1.00 88.25 83 ASN A N 1
ATOM 674 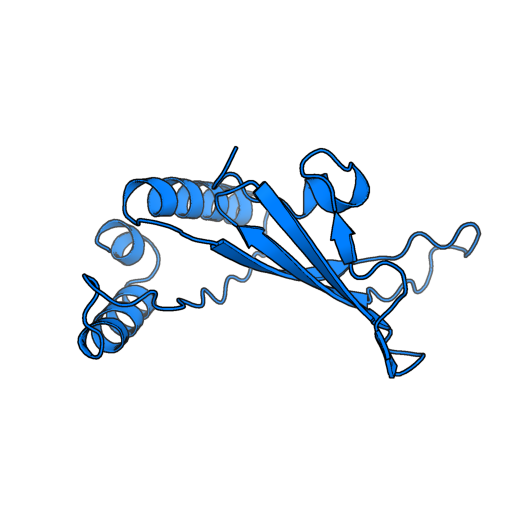C CA . ASN A 1 83 ? 13.730 4.729 -9.768 1.00 88.25 83 ASN A CA 1
ATOM 675 C C . ASN A 1 83 ? 12.465 4.806 -8.898 1.00 88.25 83 ASN A C 1
ATOM 677 O O . ASN A 1 83 ? 12.140 3.845 -8.192 1.00 88.25 83 ASN A O 1
ATOM 681 N N . PRO A 1 84 ? 11.719 5.924 -8.908 1.00 91.38 84 PRO A N 1
ATOM 682 C CA . PRO A 1 84 ? 10.489 6.047 -8.156 1.00 91.38 84 PRO A CA 1
ATOM 683 C C . PRO A 1 84 ? 9.466 5.075 -8.723 1.00 91.38 84 PRO A C 1
ATOM 685 O O . PRO A 1 84 ? 9.269 4.956 -9.936 1.00 91.38 84 PRO A O 1
ATOM 688 N N . ALA A 1 85 ? 8.773 4.416 -7.813 1.00 92.62 85 ALA A N 1
ATOM 689 C CA . ALA A 1 85 ? 7.771 3.440 -8.142 1.00 92.62 85 ALA A CA 1
ATOM 690 C C . ALA A 1 85 ? 6.510 3.627 -7.306 1.00 92.62 85 ALA A C 1
ATOM 692 O O . ALA A 1 85 ? 6.537 4.042 -6.144 1.00 92.62 85 ALA A O 1
ATOM 693 N N . VAL A 1 86 ? 5.386 3.274 -7.919 1.00 95.00 86 VAL A N 1
ATOM 694 C CA . VAL A 1 86 ? 4.103 3.114 -7.248 1.00 95.00 86 VAL A CA 1
ATOM 695 C C . VAL A 1 86 ? 3.736 1.644 -7.305 1.00 95.00 86 VAL A C 1
ATOM 697 O O . VAL A 1 86 ? 3.416 1.111 -8.368 1.00 95.00 86 VAL A O 1
ATOM 700 N N . PHE A 1 87 ? 3.765 0.997 -6.148 1.00 94.88 87 PHE A N 1
ATOM 701 C CA . PHE A 1 87 ? 3.204 -0.333 -5.973 1.00 94.88 87 PHE A CA 1
ATOM 702 C C . PHE A 1 87 ? 1.747 -0.219 -5.530 1.00 94.88 87 PHE A C 1
ATOM 704 O O . PHE A 1 87 ? 1.415 0.653 -4.730 1.00 94.88 87 PHE A O 1
ATOM 711 N N . SER A 1 88 ? 0.869 -1.085 -6.027 1.00 95.69 88 SER A N 1
ATOM 712 C CA . SER A 1 88 ? -0.523 -1.191 -5.585 1.00 95.69 88 SER A CA 1
ATOM 713 C C . SER A 1 88 ? -0.951 -2.647 -5.456 1.00 95.69 88 SER A C 1
ATOM 715 O O . SER A 1 88 ? -0.627 -3.470 -6.309 1.00 95.69 88 SER A O 1
ATOM 717 N N . GLU A 1 89 ? -1.729 -2.949 -4.421 1.00 95.62 89 GLU A N 1
ATOM 718 C CA . GLU A 1 89 ? -2.393 -4.244 -4.250 1.00 95.62 89 GLU A CA 1
ATOM 719 C C . GLU A 1 89 ? -3.858 -4.010 -3.879 1.00 95.62 89 GLU A C 1
ATOM 721 O O . GLU A 1 89 ? -4.180 -3.142 -3.058 1.00 95.62 89 GLU A O 1
ATOM 726 N N . ASP A 1 90 ? -4.756 -4.781 -4.488 1.00 93.94 90 ASP A N 1
ATOM 727 C CA . ASP A 1 90 ? -6.166 -4.814 -4.112 1.00 93.94 90 ASP A CA 1
ATOM 728 C C . ASP A 1 90 ? -6.517 -6.031 -3.246 1.00 93.94 90 ASP A C 1
ATOM 730 O O . ASP A 1 90 ? -5.736 -6.965 -3.056 1.00 93.94 90 ASP A O 1
ATOM 734 N N . ARG A 1 91 ? -7.736 -6.032 -2.706 1.00 91.00 91 ARG A N 1
ATOM 735 C CA . ARG A 1 91 ? -8.223 -7.106 -1.834 1.00 91.00 91 ARG A CA 1
ATOM 736 C C . ARG A 1 91 ? -8.349 -8.469 -2.526 1.00 91.00 91 ARG A C 1
ATOM 738 O O . ARG A 1 91 ? -8.417 -9.486 -1.834 1.00 91.00 91 ARG A O 1
ATOM 745 N N . GLU A 1 92 ? -8.419 -8.506 -3.854 1.00 91.50 92 GLU A N 1
ATOM 746 C CA . GLU A 1 92 ? -8.432 -9.752 -4.629 1.00 91.50 92 GLU A CA 1
ATOM 747 C C . GLU A 1 92 ? -7.014 -10.318 -4.809 1.00 91.50 92 GLU A C 1
ATOM 749 O O . GLU A 1 92 ? -6.858 -11.483 -5.174 1.00 91.50 92 GLU A O 1
ATOM 754 N N . GLY A 1 93 ? -5.988 -9.539 -4.449 1.00 90.75 93 GLY A N 1
ATOM 755 C CA . GLY A 1 93 ? -4.583 -9.896 -4.571 1.00 90.75 93 GLY A CA 1
ATOM 756 C C . GLY A 1 93 ? -3.986 -9.518 -5.922 1.00 90.75 93 GLY A C 1
ATOM 757 O O . GLY A 1 93 ? -2.916 -10.024 -6.247 1.00 90.75 93 GLY A O 1
ATOM 758 N N . ASN A 1 94 ? -4.655 -8.665 -6.707 1.00 95.00 94 ASN A N 1
ATOM 759 C CA . ASN A 1 94 ? -4.080 -8.142 -7.940 1.00 95.00 94 ASN A CA 1
ATOM 760 C C . ASN A 1 94 ? -2.984 -7.135 -7.575 1.00 95.00 94 ASN A C 1
ATOM 762 O O . ASN A 1 94 ? -3.254 -6.150 -6.880 1.00 95.00 94 ASN A O 1
ATOM 766 N N . CYS A 1 95 ? -1.761 -7.377 -8.045 1.00 95.81 95 CYS A N 1
ATOM 767 C CA . CYS A 1 95 ? -0.606 -6.527 -7.782 1.00 95.81 95 CYS A CA 1
ATOM 768 C C . CYS A 1 95 ? -0.185 -5.780 -9.050 1.00 95.81 95 CYS A C 1
ATOM 770 O O . CYS A 1 95 ? -0.057 -6.378 -10.118 1.00 95.81 95 CYS A O 1
ATOM 772 N N . PHE A 1 96 ? 0.066 -4.478 -8.919 1.00 96.38 96 PHE A N 1
ATOM 773 C CA . PHE A 1 96 ? 0.558 -3.629 -10.000 1.00 96.38 96 PHE A CA 1
ATOM 774 C C . PHE A 1 96 ? 1.748 -2.805 -9.528 1.00 96.38 96 PHE A C 1
ATOM 776 O O . PHE A 1 96 ? 1.700 -2.196 -8.460 1.00 96.38 96 PHE A O 1
ATOM 783 N N . LEU A 1 97 ? 2.787 -2.751 -10.351 1.00 95.12 97 LEU A N 1
ATOM 784 C CA . LEU A 1 97 ? 3.951 -1.902 -10.149 1.00 95.12 97 LEU A CA 1
ATOM 785 C C . LEU A 1 97 ? 4.059 -0.945 -11.332 1.00 95.12 97 LEU A C 1
ATOM 787 O O . LEU A 1 97 ? 3.896 -1.341 -12.483 1.00 95.12 97 LEU A O 1
ATOM 791 N N . THR A 1 98 ? 4.294 0.329 -11.055 1.00 95.25 98 THR A N 1
ATOM 792 C CA . THR A 1 98 ? 4.658 1.321 -12.070 1.00 95.25 98 THR A CA 1
ATOM 793 C C . THR A 1 98 ? 5.967 1.946 -11.650 1.00 95.25 98 THR A C 1
ATOM 795 O O . THR A 1 98 ? 6.019 2.556 -10.588 1.00 95.25 98 THR A O 1
ATOM 798 N N . VAL A 1 99 ? 6.990 1.789 -12.474 1.00 93.12 99 VAL A N 1
ATOM 799 C CA . VAL A 1 99 ? 8.349 2.276 -12.261 1.00 93.12 99 VAL A CA 1
ATOM 800 C C . VAL A 1 99 ? 8.611 3.353 -13.300 1.00 93.12 99 VAL A C 1
ATOM 802 O O . VAL A 1 99 ? 8.341 3.159 -14.486 1.00 93.12 99 VAL A O 1
ATOM 805 N N . PHE A 1 100 ? 9.090 4.506 -12.854 1.00 92.56 100 PHE A N 1
ATOM 806 C CA . PHE A 1 100 ? 9.453 5.594 -13.748 1.00 92.56 100 PHE A CA 1
ATOM 807 C C . PHE A 1 100 ? 10.971 5.709 -13.819 1.00 92.56 100 PHE A C 1
ATOM 809 O O . PHE A 1 100 ? 11.612 5.997 -12.811 1.00 92.56 100 PHE A O 1
ATOM 816 N N . ASP A 1 101 ? 11.521 5.490 -15.009 1.00 89.31 101 ASP A N 1
ATOM 817 C CA . ASP A 1 101 ? 12.934 5.702 -15.296 1.00 89.31 101 ASP A CA 1
ATOM 818 C C . ASP A 1 101 ? 13.181 7.212 -15.430 1.00 89.31 101 ASP A C 1
ATOM 820 O O . ASP A 1 101 ? 12.722 7.860 -16.381 1.00 89.31 101 ASP A O 1
ATOM 824 N N . TRP A 1 102 ? 13.888 7.791 -14.454 1.00 85.38 102 TRP A N 1
ATOM 825 C CA . TRP A 1 102 ? 14.223 9.218 -14.465 1.00 85.38 102 TRP A CA 1
ATOM 826 C C . TRP A 1 102 ? 15.166 9.605 -15.605 1.00 85.38 102 TRP A C 1
ATOM 828 O O . TRP A 1 102 ? 15.097 10.742 -16.080 1.00 85.38 102 TRP A O 1
ATOM 838 N N . GLU A 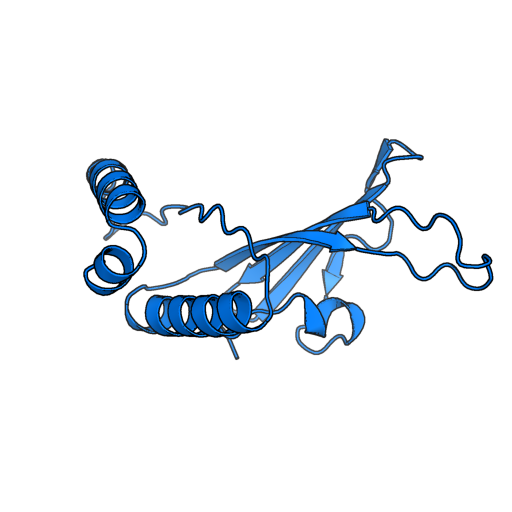1 103 ? 16.053 8.704 -16.024 1.00 85.06 103 GLU A N 1
ATOM 839 C CA . GLU A 1 103 ? 17.074 8.974 -17.033 1.00 85.06 103 GLU A CA 1
ATOM 840 C C . GLU A 1 103 ? 16.474 8.962 -18.436 1.00 85.06 103 GLU A C 1
ATOM 842 O O . GLU A 1 103 ? 16.691 9.890 -19.225 1.00 85.06 103 GLU A O 1
ATOM 847 N N . ALA A 1 104 ? 15.674 7.937 -18.731 1.00 87.69 104 ALA A N 1
ATOM 848 C CA . ALA A 1 104 ? 14.974 7.802 -20.002 1.00 87.69 104 ALA A CA 1
ATOM 849 C C . ALA A 1 104 ? 13.687 8.650 -20.065 1.00 87.69 104 ALA A C 1
ATOM 851 O O . ALA A 1 104 ? 13.185 8.938 -21.157 1.00 87.69 104 ALA A O 1
ATOM 852 N N . ASN A 1 105 ? 13.188 9.124 -18.914 1.00 90.75 105 ASN A N 1
ATOM 853 C CA . ASN A 1 105 ? 11.935 9.867 -18.772 1.00 90.75 105 ASN A CA 1
ATOM 854 C C . ASN A 1 105 ? 10.746 9.086 -19.369 1.00 90.75 105 ASN A C 1
ATOM 856 O O . ASN A 1 105 ? 9.918 9.625 -20.115 1.00 90.75 105 ASN A O 1
ATOM 860 N N . GLU A 1 106 ? 10.672 7.800 -19.034 1.00 93.19 106 GLU A N 1
ATOM 861 C CA . GLU A 1 106 ? 9.638 6.877 -19.494 1.00 93.19 106 GLU A CA 1
ATOM 862 C C . GLU A 1 106 ? 9.234 5.868 -18.412 1.00 93.19 106 GLU A C 1
ATOM 864 O O . GLU A 1 106 ? 9.773 5.846 -17.308 1.00 93.19 106 GLU A O 1
ATOM 869 N N . ILE A 1 107 ? 8.195 5.086 -18.707 1.00 92.19 107 ILE A N 1
ATOM 870 C CA . ILE A 1 107 ? 7.767 3.988 -17.841 1.00 92.19 107 ILE A CA 1
ATOM 871 C C . ILE A 1 107 ? 8.646 2.787 -18.162 1.00 92.19 107 ILE A C 1
ATOM 873 O O . ILE A 1 107 ? 8.675 2.356 -19.313 1.00 92.19 107 ILE A O 1
ATOM 877 N N . ASP A 1 108 ? 9.328 2.271 -17.147 1.00 89.75 108 ASP A N 1
ATOM 878 C CA . ASP A 1 108 ? 10.246 1.141 -17.277 1.00 89.75 108 ASP A CA 1
ATOM 879 C C . ASP A 1 108 ? 9.475 -0.164 -17.557 1.00 89.75 108 ASP A C 1
ATOM 881 O O . ASP A 1 108 ? 8.337 -0.332 -17.098 1.00 89.75 108 ASP A O 1
ATOM 885 N N . ASP A 1 109 ? 10.100 -1.095 -18.282 1.00 86.75 109 ASP A N 1
ATOM 886 C CA . ASP A 1 109 ? 9.543 -2.402 -18.661 1.00 86.75 109 ASP A CA 1
ATOM 887 C C . ASP A 1 109 ? 9.220 -3.313 -17.459 1.00 86.75 109 ASP A C 1
ATOM 889 O O . ASP A 1 109 ? 8.415 -4.238 -17.581 1.00 86.75 109 ASP A O 1
ATOM 893 N N . LEU A 1 110 ? 9.792 -3.041 -16.284 1.00 85.25 110 LEU A N 1
ATOM 894 C CA . LEU A 1 110 ? 9.428 -3.678 -15.014 1.00 85.25 110 LEU A CA 1
ATOM 895 C C . LEU A 1 110 ? 8.048 -3.246 -14.505 1.00 85.25 110 LEU A C 1
ATOM 897 O O . LEU A 1 110 ? 7.518 -3.818 -13.551 1.00 85.25 110 LEU A O 1
ATOM 901 N N . SER A 1 111 ? 7.435 -2.245 -15.132 1.00 91.81 111 SER A N 1
ATOM 902 C CA . SER A 1 111 ? 6.060 -1.858 -14.847 1.00 91.81 111 SER A CA 1
ATOM 903 C C . SER A 1 111 ? 5.077 -2.884 -15.394 1.00 91.81 111 SER A C 1
ATOM 905 O O . SER A 1 111 ? 5.138 -3.296 -16.551 1.00 91.81 111 SER A O 1
ATOM 907 N N . GLY A 1 112 ? 4.079 -3.246 -14.596 1.00 94.12 112 GLY A N 1
ATOM 908 C CA . GLY A 1 112 ? 3.061 -4.182 -15.043 1.00 94.12 112 GLY A CA 1
ATOM 909 C C . GLY A 1 112 ? 2.262 -4.811 -13.920 1.00 94.12 112 GLY A C 1
ATOM 910 O O . GLY A 1 112 ? 2.259 -4.348 -12.779 1.00 94.12 112 GLY A O 1
ATOM 911 N N . ALA A 1 113 ? 1.545 -5.868 -14.291 1.00 95.75 113 ALA A N 1
ATOM 912 C CA . ALA A 1 113 ? 0.846 -6.732 -13.356 1.00 95.75 113 ALA A CA 1
ATOM 913 C C . ALA A 1 113 ? 1.790 -7.837 -12.877 1.00 95.75 113 ALA A C 1
ATOM 915 O O . ALA A 1 113 ? 2.510 -8.434 -13.677 1.00 95.75 113 ALA A O 1
ATOM 916 N N . PHE A 1 114 ? 1.735 -8.126 -11.585 1.00 93.56 114 PHE A N 1
ATOM 917 C CA . PHE A 1 114 ? 2.541 -9.149 -10.936 1.00 93.56 114 PHE A CA 1
ATOM 918 C C . PHE A 1 114 ? 1.630 -10.169 -10.259 1.00 93.56 114 PHE A C 1
ATOM 920 O O . PHE A 1 114 ? 0.575 -9.823 -9.724 1.00 93.56 114 PHE A O 1
ATOM 927 N N . GLU A 1 115 ? 2.057 -11.429 -10.261 1.00 91.50 115 GLU A N 1
ATOM 928 C CA . GLU A 1 115 ? 1.450 -12.446 -9.407 1.00 91.50 115 GLU A CA 1
ATOM 929 C C . GLU A 1 115 ? 1.748 -12.121 -7.938 1.00 91.50 115 GLU A C 1
ATOM 931 O O . GLU A 1 115 ? 2.837 -11.657 -7.594 1.00 91.50 115 GLU A O 1
ATOM 936 N N . LYS A 1 116 ? 0.778 -12.379 -7.056 1.00 87.56 116 LYS A N 1
ATOM 937 C CA . LYS A 1 116 ? 0.841 -12.031 -5.625 1.00 87.56 116 LYS A CA 1
ATOM 938 C C . LYS A 1 116 ? 2.061 -12.623 -4.900 1.00 87.56 116 LYS A C 1
ATOM 940 O O . LYS A 1 116 ? 2.504 -12.082 -3.885 1.00 87.56 116 LYS A O 1
ATOM 945 N N . ASP A 1 117 ? 2.550 -13.763 -5.367 1.00 89.44 117 ASP A N 1
ATOM 946 C CA . ASP A 1 117 ? 3.683 -14.517 -4.830 1.00 89.44 117 ASP A CA 1
ATOM 947 C C . ASP A 1 117 ? 4.996 -14.288 -5.600 1.00 89.44 117 ASP A C 1
ATOM 949 O O . ASP A 1 117 ? 5.976 -14.986 -5.341 1.00 89.44 117 ASP A O 1
ATOM 953 N N . ASN A 1 118 ? 5.045 -13.307 -6.510 1.00 88.19 118 ASN A N 1
ATOM 954 C CA . ASN A 1 118 ? 6.289 -12.924 -7.167 1.00 88.19 118 ASN A CA 1
ATOM 955 C C . ASN A 1 118 ? 7.276 -12.312 -6.143 1.00 88.19 118 ASN A C 1
ATOM 957 O O . ASN A 1 118 ? 6.932 -11.389 -5.400 1.00 88.19 118 ASN A O 1
ATOM 961 N N . LEU A 1 119 ? 8.505 -12.839 -6.125 1.00 86.94 119 LEU A N 1
ATOM 962 C CA . LEU A 1 119 ? 9.603 -12.412 -5.253 1.00 86.94 119 LEU A CA 1
ATOM 963 C C . LEU A 1 119 ? 10.030 -10.957 -5.506 1.00 86.94 119 LEU A C 1
ATOM 965 O O . LEU A 1 119 ? 10.401 -10.268 -4.559 1.00 86.94 119 LEU A O 1
ATOM 969 N N . ASP A 1 120 ? 9.899 -10.469 -6.740 1.00 85.06 120 ASP A N 1
ATOM 970 C CA . ASP A 1 120 ? 10.300 -9.115 -7.150 1.00 85.06 120 ASP A CA 1
ATOM 971 C C . ASP A 1 120 ? 9.495 -8.023 -6.424 1.00 85.06 120 ASP A C 1
ATOM 973 O O . ASP A 1 120 ? 9.970 -6.907 -6.228 1.00 85.06 120 ASP A O 1
ATOM 977 N N . ILE A 1 121 ? 8.268 -8.343 -5.995 1.00 88.06 121 ILE A N 1
ATOM 978 C CA . ILE A 1 121 ? 7.382 -7.412 -5.285 1.00 88.06 121 ILE A CA 1
ATOM 979 C C . ILE A 1 121 ? 7.189 -7.770 -3.811 1.00 88.06 121 ILE A C 1
ATOM 981 O O . ILE A 1 121 ? 6.471 -7.056 -3.114 1.00 88.06 121 ILE A O 1
ATOM 985 N N . GLU A 1 122 ? 7.785 -8.857 -3.306 1.00 87.88 122 GLU A N 1
ATOM 986 C CA . GLU A 1 122 ? 7.497 -9.382 -1.961 1.00 87.88 122 GLU A CA 1
ATOM 987 C C . GLU A 1 122 ? 7.705 -8.318 -0.871 1.00 87.88 122 GLU A C 1
ATOM 989 O O . GLU A 1 122 ? 6.858 -8.147 0.012 1.00 87.88 122 GLU A O 1
ATOM 994 N N . ASN A 1 123 ? 8.787 -7.546 -0.990 1.00 85.81 123 ASN A N 1
ATOM 995 C CA . ASN A 1 123 ? 9.164 -6.499 -0.038 1.00 85.81 123 ASN A CA 1
ATOM 996 C C . ASN A 1 123 ? 8.310 -5.224 -0.151 1.00 85.81 123 ASN A C 1
ATOM 998 O O . ASN A 1 123 ? 8.328 -4.390 0.751 1.00 85.81 123 ASN A O 1
ATOM 1002 N N . LEU A 1 124 ? 7.530 -5.080 -1.225 1.00 88.56 124 LEU A N 1
ATOM 1003 C CA . LEU A 1 124 ? 6.600 -3.963 -1.429 1.00 88.56 124 LEU A CA 1
ATOM 1004 C C . LEU A 1 124 ? 5.220 -4.247 -0.814 1.00 88.56 124 LEU A C 1
ATOM 1006 O O . LEU A 1 124 ? 4.364 -3.360 -0.718 1.00 88.56 124 LEU A O 1
ATOM 1010 N N . ARG A 1 125 ? 4.976 -5.498 -0.398 1.00 90.38 125 ARG A N 1
ATOM 1011 C CA . ARG A 1 125 ? 3.662 -5.956 0.053 1.00 90.38 125 ARG A CA 1
ATOM 1012 C C . ARG A 1 125 ? 3.438 -5.752 1.549 1.00 90.38 125 ARG A C 1
ATOM 1014 O O . ARG A 1 125 ? 4.091 -6.356 2.402 1.00 90.38 125 ARG A O 1
ATOM 1021 N N . LEU A 1 126 ? 2.404 -4.979 1.872 1.00 88.44 126 LEU A N 1
ATOM 1022 C CA . LEU A 1 126 ? 1.917 -4.735 3.224 1.00 88.44 126 LEU A CA 1
ATOM 1023 C C . LEU A 1 126 ? 1.002 -5.882 3.697 1.00 88.44 126 LEU A C 1
ATOM 1025 O O . LEU A 1 126 ? 0.383 -6.583 2.892 1.00 88.44 126 LEU A O 1
ATOM 1029 N N . PRO A 1 127 ? 0.864 -6.106 5.015 1.00 84.81 127 PRO A N 1
ATOM 1030 C CA . PRO A 1 127 ? 0.129 -7.244 5.567 1.00 84.81 127 PRO A CA 1
ATOM 1031 C C . PRO A 1 127 ? -1.401 -7.059 5.560 1.00 84.81 127 PRO A C 1
ATOM 1033 O O . PRO A 1 127 ? -2.097 -7.616 6.402 1.00 84.81 127 PRO A O 1
ATOM 1036 N N . PHE A 1 128 ? -1.949 -6.288 4.619 1.00 85.94 128 PHE A N 1
ATOM 1037 C CA . PHE A 1 128 ? -3.377 -5.970 4.567 1.00 85.94 128 PHE A CA 1
ATOM 1038 C C . PHE A 1 128 ? -4.252 -7.082 3.984 1.00 85.94 128 PHE A C 1
ATOM 1040 O O . PHE A 1 128 ? -5.398 -7.251 4.403 1.00 85.94 128 PHE A O 1
ATOM 1047 N N . PHE A 1 129 ? -3.733 -7.827 3.008 1.00 85.69 129 PHE A N 1
ATOM 1048 C CA . PHE A 1 129 ? -4.481 -8.860 2.278 1.00 85.69 129 PHE A CA 1
ATOM 1049 C C . PHE A 1 129 ? -3.770 -10.222 2.305 1.00 85.69 129 PHE A C 1
ATOM 1051 O O . PHE A 1 129 ? -3.998 -11.073 1.438 1.00 85.69 129 PHE A O 1
ATOM 1058 N N . LYS A 1 130 ? -2.876 -10.413 3.284 1.00 67.62 130 LYS A N 1
ATOM 1059 C CA . LYS A 1 130 ? -2.222 -11.697 3.565 1.00 67.62 130 LYS A CA 1
ATOM 1060 C C . LYS A 1 130 ? -3.211 -12.687 4.178 1.00 67.62 130 LYS A C 1
ATOM 1062 O O . LYS A 1 130 ? -3.986 -12.279 5.071 1.00 67.62 130 LYS A O 1
#

Sequence (130 aa):
MEKLKEWDEELNQTIGEYLENFDLSKEVVPISFPLNVNSEDELDDIMSFLLDLQKTSDLKAYSVVTEITLEMEDEDEEDVWGNPAVFSEDREGNCFLTVFDWEANEIDDLSGAFEKDNLDIENLRLPFFK

Radius of gyration: 17.17 Å; chains: 1; bounding box: 52×31×40 Å

Secondary structure (DSSP, 8-state):
-HHHHHH-HHHHHHHHHHHTTS-TTT------------SHHHHHHHHHHHHHHHHHS---EEEEEEEE----TT--SS--PPEEEEEEEETT--EEEEEEETTTTEE-TT-EEE-TT-GGGGGG--TT--

pLDDT: mean 83.17, std 12.62, range [43.38, 96.38]